Protein AF-A0A5J5BY43-F1 (afdb_monomer_lite)

Secondary structure (DSSP, 8-state):
-EEE-GGGTT-EEE---TT-TT-TT-BPTTSTT-BTT-EEEETTEEEEEEEEEEETTEEEEEEEEEE-PPP--------------HHHHHHHHHHHHHHHHTT-

pLDDT: mean 78.88, std 11.42, range [50.5, 92.88]

Sequence (104 aa):
MCNCDAANNWTLQCRPSPVNSSCLGMQCQGTDNLYIGNTTSTSCNRSTCAYAGYSNQAIITTLDTVSTCPVPDNSSLKLSLGGWNWNILLISVHLVLFCLHFLE

Structure (mmCIF, N/CA/C/O backbone):
data_AF-A0A5J5BY43-F1
#
_entry.id   AF-A0A5J5BY43-F1
#
loop_
_atom_site.group_PDB
_atom_site.id
_atom_site.type_symbol
_atom_site.label_atom_id
_atom_site.label_alt_id
_atom_site.label_comp_id
_atom_site.label_asym_id
_atom_site.label_entity_id
_atom_site.label_seq_id
_atom_site.pdbx_PDB_ins_code
_atom_site.Cartn_x
_atom_site.Cartn_y
_atom_site.Cartn_z
_atom_site.occupancy
_atom_site.B_iso_or_equiv
_atom_site.auth_seq_id
_atom_site.auth_comp_id
_atom_site.auth_asym_id
_atom_site.auth_atom_id
_atom_site.pdbx_PDB_model_num
ATOM 1 N N . MET A 1 1 ? -16.961 5.459 0.611 1.00 76.88 1 MET A N 1
ATOM 2 C CA . MET A 1 1 ? -17.234 4.892 -0.728 1.00 76.88 1 MET A CA 1
ATOM 3 C C . MET A 1 1 ? -16.018 4.104 -1.178 1.00 76.88 1 MET A C 1
ATOM 5 O O . MET A 1 1 ? -14.915 4.589 -0.954 1.00 76.88 1 MET A O 1
ATOM 9 N N . CYS A 1 2 ? -16.200 2.915 -1.750 1.00 83.81 2 CYS A N 1
ATOM 10 C CA . CYS A 1 2 ? -15.098 2.103 -2.267 1.00 83.81 2 CYS A CA 1
ATOM 11 C C . CYS A 1 2 ? -15.226 1.952 -3.781 1.00 83.81 2 CYS A C 1
ATOM 13 O O . CYS A 1 2 ? -16.338 1.814 -4.285 1.00 83.81 2 CYS A O 1
ATOM 15 N N . ASN A 1 3 ? -14.103 1.997 -4.487 1.00 87.69 3 ASN A N 1
ATOM 16 C CA . ASN A 1 3 ? -14.022 1.838 -5.931 1.00 87.69 3 ASN A CA 1
ATOM 17 C C . ASN A 1 3 ? -12.889 0.874 -6.287 1.00 87.69 3 ASN A C 1
ATOM 19 O O . ASN A 1 3 ? -11.874 0.824 -5.593 1.00 87.69 3 ASN A O 1
ATOM 23 N N . CYS A 1 4 ? -13.055 0.139 -7.379 1.00 87.25 4 CYS A N 1
ATOM 24 C CA . CYS A 1 4 ? -12.010 -0.688 -7.962 1.00 87.25 4 CYS A CA 1
ATOM 25 C C . CYS A 1 4 ? -11.686 -0.125 -9.344 1.00 87.25 4 CYS A C 1
ATOM 27 O O . CYS A 1 4 ? -12.589 0.073 -10.154 1.00 87.25 4 CYS A O 1
ATOM 29 N N . ASP A 1 5 ? -10.418 0.191 -9.582 1.00 87.19 5 ASP A N 1
ATOM 30 C CA . ASP A 1 5 ? -9.991 0.938 -10.759 1.00 87.19 5 ASP A CA 1
ATOM 31 C C . ASP A 1 5 ? -8.816 0.238 -11.454 1.00 87.19 5 ASP A C 1
ATOM 33 O O . ASP A 1 5 ? -7.815 -0.110 -10.821 1.00 87.19 5 ASP A O 1
ATOM 37 N N . ALA A 1 6 ? -8.944 0.036 -12.768 1.00 89.94 6 ALA A N 1
ATOM 38 C CA . ALA A 1 6 ? -7.940 -0.654 -13.573 1.00 89.94 6 ALA A CA 1
ATOM 39 C C . ALA A 1 6 ? -6.614 0.120 -13.654 1.00 89.94 6 ALA A C 1
ATOM 41 O O . ALA A 1 6 ? -5.550 -0.499 -13.679 1.00 89.94 6 ALA A O 1
ATOM 42 N N . ALA A 1 7 ? -6.649 1.457 -13.628 1.00 89.25 7 ALA A N 1
ATOM 43 C CA . ALA A 1 7 ? -5.437 2.276 -13.607 1.00 89.25 7 ALA A CA 1
ATOM 44 C C . ALA A 1 7 ? -4.669 2.147 -12.278 1.00 89.25 7 ALA A C 1
ATOM 46 O O . ALA A 1 7 ? -3.479 2.446 -12.224 1.00 89.25 7 ALA A O 1
ATOM 47 N N . ASN A 1 8 ? -5.314 1.638 -11.224 1.00 82.00 8 ASN A N 1
ATOM 48 C CA . ASN A 1 8 ? -4.712 1.356 -9.919 1.00 82.00 8 ASN A CA 1
ATOM 49 C C . ASN A 1 8 ? -4.520 -0.150 -9.669 1.00 82.00 8 ASN A C 1
ATOM 51 O O . ASN A 1 8 ? -4.610 -0.613 -8.529 1.00 82.00 8 ASN A O 1
ATOM 55 N N . ASN A 1 9 ? -4.251 -0.926 -10.724 1.00 87.00 9 ASN A N 1
ATOM 56 C CA . ASN A 1 9 ? -4.009 -2.373 -10.646 1.00 87.00 9 ASN A CA 1
ATOM 57 C C . ASN A 1 9 ? -5.144 -3.149 -9.958 1.00 87.00 9 ASN A C 1
ATOM 59 O O . ASN A 1 9 ? -4.883 -4.117 -9.249 1.00 87.00 9 ASN A O 1
ATOM 63 N N . TRP A 1 10 ? -6.398 -2.714 -10.123 1.00 84.44 10 TRP A N 1
ATOM 64 C CA . TRP A 1 10 ? -7.564 -3.342 -9.483 1.00 84.44 10 TRP A CA 1
ATOM 65 C C . TRP A 1 10 ? -7.516 -3.338 -7.949 1.00 84.44 10 TRP A C 1
ATOM 67 O O . TRP A 1 10 ? -8.208 -4.111 -7.286 1.00 84.44 10 TRP A O 1
ATOM 77 N N . THR A 1 11 ? -6.712 -2.449 -7.366 1.00 82.44 11 THR A N 1
ATOM 78 C CA . THR A 1 11 ? -6.645 -2.295 -5.914 1.00 82.44 11 THR A CA 1
ATOM 79 C C . THR A 1 11 ? -7.929 -1.637 -5.423 1.00 82.44 11 THR A C 1
ATOM 81 O O . THR A 1 11 ? -8.333 -0.592 -5.938 1.00 82.44 11 THR A O 1
ATOM 84 N N . LEU A 1 12 ? -8.555 -2.214 -4.395 1.00 83.06 12 LEU A N 1
ATOM 85 C CA . LEU A 1 12 ? -9.750 -1.645 -3.781 1.00 83.06 12 LEU A CA 1
ATOM 86 C C . LEU A 1 12 ? -9.402 -0.335 -3.056 1.00 83.06 12 LEU A C 1
ATOM 88 O O . LEU A 1 12 ? -8.704 -0.331 -2.045 1.00 83.06 12 LEU A O 1
ATOM 92 N N . GLN A 1 13 ? -9.915 0.782 -3.563 1.00 83.44 13 GLN A N 1
ATOM 93 C CA . GLN A 1 13 ? -9.708 2.115 -3.007 1.00 83.44 13 GLN A CA 1
ATOM 94 C C . GLN A 1 13 ? -10.945 2.542 -2.230 1.00 83.44 13 GLN A C 1
ATOM 96 O O . GLN A 1 13 ? -11.993 2.802 -2.819 1.00 83.44 13 GLN A O 1
ATOM 101 N N . CYS A 1 14 ? -10.829 2.655 -0.912 1.00 80.88 14 CYS A N 1
ATOM 102 C CA . CYS A 1 14 ? -11.903 3.152 -0.062 1.00 80.88 14 CYS A CA 1
ATOM 103 C C . CYS A 1 14 ? -11.592 4.567 0.420 1.00 80.88 14 CYS A C 1
ATOM 105 O O . CYS A 1 14 ? -10.453 4.898 0.735 1.00 80.88 14 CYS A O 1
ATOM 107 N N . ARG A 1 15 ? -12.622 5.410 0.483 1.00 78.19 15 ARG A N 1
ATOM 108 C CA . ARG A 1 15 ? -12.560 6.748 1.074 1.00 78.19 15 ARG A CA 1
ATOM 109 C C . ARG A 1 15 ? -13.680 6.948 2.093 1.00 78.19 15 ARG A C 1
ATOM 111 O O . ARG A 1 15 ? -14.767 6.380 1.906 1.00 78.19 15 ARG A O 1
ATOM 118 N N . PRO A 1 16 ? -13.451 7.781 3.121 1.00 73.31 16 PRO A N 1
ATOM 119 C CA . PRO A 1 16 ? -14.497 8.235 4.027 1.00 73.31 16 PRO A CA 1
ATOM 120 C C . PRO A 1 16 ? -15.718 8.762 3.269 1.00 73.31 16 PRO A C 1
ATOM 122 O O . PRO A 1 16 ? -15.573 9.444 2.255 1.00 73.31 16 PRO A O 1
ATOM 125 N N . SER A 1 17 ? -16.923 8.448 3.748 1.00 74.25 17 SER A N 1
ATOM 126 C CA . SER A 1 17 ? -18.141 9.102 3.260 1.00 74.25 17 SER A CA 1
ATOM 127 C C . SER A 1 17 ? -18.454 10.302 4.159 1.00 74.25 17 SER A C 1
ATOM 129 O O . SER A 1 17 ? -18.424 10.132 5.377 1.00 74.25 17 SER A O 1
ATOM 131 N N . PRO A 1 18 ? -18.795 11.486 3.622 1.00 66.06 18 PRO A N 1
ATOM 132 C CA . PRO A 1 18 ? -19.025 12.695 4.421 1.00 66.06 18 PRO A CA 1
ATOM 133 C C . PRO A 1 18 ? -20.347 12.691 5.216 1.00 66.06 18 PRO A C 1
ATOM 135 O O . PRO A 1 18 ? -20.763 13.728 5.717 1.00 66.06 18 PRO A O 1
ATOM 138 N N . VAL A 1 19 ? -21.034 11.548 5.332 1.00 61.03 19 VAL A N 1
ATOM 139 C CA . VAL A 1 19 ? -22.445 11.484 5.763 1.00 61.03 19 VAL A CA 1
ATOM 140 C C . VAL A 1 19 ? -22.633 11.716 7.268 1.00 61.03 19 VAL A C 1
ATOM 142 O O . VAL A 1 19 ? -23.756 11.928 7.696 1.00 61.03 19 VAL A O 1
ATOM 145 N N . ASN A 1 20 ? -21.575 11.733 8.082 1.00 56.41 20 ASN A N 1
ATOM 146 C CA . ASN A 1 20 ? -21.580 12.307 9.434 1.00 56.41 20 ASN A CA 1
ATOM 147 C C . ASN A 1 20 ? -20.155 12.283 10.009 1.00 56.41 20 ASN A C 1
ATOM 149 O O . ASN A 1 20 ? -19.416 11.321 9.793 1.00 56.41 20 ASN A O 1
ATOM 153 N N . SER A 1 21 ? -19.783 13.294 10.797 1.00 58.22 21 SER A N 1
ATOM 154 C CA . SER A 1 21 ? -18.487 13.385 11.502 1.00 58.22 21 SER A CA 1
ATOM 155 C C . SER A 1 21 ? -18.252 12.261 12.528 1.00 58.22 21 SER A C 1
ATOM 157 O O . SER A 1 21 ? -17.149 12.113 13.044 1.00 58.22 21 SER A O 1
ATOM 159 N N . SER A 1 22 ? -19.270 11.442 12.801 1.00 57.34 22 SER A N 1
ATOM 160 C CA . SER A 1 22 ? -19.262 10.353 13.783 1.00 57.34 22 SER A CA 1
ATOM 161 C C . SER A 1 22 ? -18.661 9.030 13.288 1.00 57.34 22 SER A C 1
ATOM 163 O O . SER A 1 22 ? -18.599 8.077 14.060 1.00 57.34 22 SER A O 1
ATOM 165 N N . CYS A 1 23 ? -18.202 8.927 12.034 1.00 63.16 23 CYS A N 1
ATOM 166 C CA . CYS A 1 23 ? -17.493 7.732 11.551 1.00 63.16 23 CYS A CA 1
ATOM 167 C C . CYS A 1 23 ? -16.037 7.704 12.061 1.00 63.16 23 CYS A C 1
ATOM 169 O O . CYS A 1 23 ? -15.088 7.765 11.283 1.00 63.16 23 CYS A O 1
ATOM 171 N N . LEU A 1 24 ? -15.860 7.616 13.380 1.00 61.22 24 LEU A N 1
ATOM 172 C CA . LEU A 1 24 ? -14.582 7.736 14.100 1.00 61.22 24 LEU A CA 1
ATOM 173 C C . LEU A 1 24 ? -13.629 6.527 13.943 1.00 61.22 24 LEU A C 1
ATOM 175 O O . LEU A 1 24 ? -12.602 6.464 14.605 1.00 61.22 24 LEU A O 1
ATOM 179 N N . GLY A 1 25 ? -13.926 5.574 13.055 1.00 63.88 25 GLY A N 1
ATOM 180 C CA . GLY A 1 25 ? -13.168 4.321 12.896 1.00 63.88 25 GLY A CA 1
ATOM 181 C C . GLY A 1 25 ? -12.190 4.278 11.719 1.00 63.88 25 GLY A C 1
ATOM 182 O O . GLY A 1 25 ? -11.846 3.195 11.264 1.00 63.88 25 GLY A O 1
ATOM 183 N N . MET A 1 26 ? -11.798 5.419 11.148 1.00 74.38 26 MET A N 1
ATOM 184 C CA . MET A 1 26 ? -11.037 5.419 9.887 1.00 74.38 26 MET A CA 1
ATOM 185 C C . MET A 1 26 ? -9.522 5.520 10.053 1.00 74.38 26 MET A C 1
ATOM 187 O O . MET A 1 26 ? -8.822 5.492 9.045 1.00 74.38 26 MET A O 1
ATOM 191 N N . GLN A 1 27 ? -9.013 5.651 11.278 1.00 83.88 27 GLN A N 1
ATOM 192 C CA . GLN A 1 27 ? -7.574 5.670 11.538 1.00 83.88 27 GLN A CA 1
ATOM 193 C C . GLN A 1 27 ? -7.023 4.241 11.613 1.00 83.88 27 GLN A C 1
ATOM 195 O O . GLN A 1 27 ? -7.660 3.344 12.170 1.00 83.88 27 GLN A O 1
ATOM 200 N N . CYS A 1 28 ? -5.832 4.023 11.062 1.00 85.75 28 CYS A N 1
ATOM 201 C CA . CYS A 1 28 ? -5.103 2.777 11.244 1.00 85.75 28 CYS A CA 1
ATOM 202 C C . CYS A 1 28 ? -4.416 2.719 12.607 1.00 85.75 28 CYS A C 1
ATOM 204 O O . CYS A 1 28 ? -3.767 3.671 13.047 1.00 85.75 28 CYS A O 1
ATOM 206 N N . GLN A 1 29 ? -4.543 1.567 13.264 1.00 80.44 29 GLN A N 1
ATOM 207 C CA . GLN A 1 29 ? -3.871 1.295 14.527 1.00 80.44 29 GLN A CA 1
ATOM 208 C C . GLN A 1 29 ? -2.346 1.267 14.333 1.00 80.44 29 GLN A C 1
ATOM 210 O O . GLN A 1 29 ? -1.848 0.703 13.362 1.00 80.44 29 GLN A O 1
ATOM 215 N N . GLY A 1 30 ? -1.603 1.870 15.267 1.00 77.06 30 GLY A N 1
ATOM 216 C CA . GLY A 1 30 ? -0.134 1.900 15.238 1.00 77.06 30 GLY A CA 1
ATOM 217 C C . GLY A 1 30 ? 0.481 3.033 14.410 1.00 77.06 30 GLY A C 1
ATOM 218 O O . GLY A 1 30 ? 1.699 3.082 14.271 1.00 77.06 30 GLY A O 1
ATOM 219 N N . THR A 1 31 ? -0.335 3.950 13.884 1.00 75.44 31 THR A N 1
ATOM 220 C CA . THR A 1 31 ? 0.133 5.114 13.119 1.00 75.44 31 THR A CA 1
ATOM 221 C C . THR A 1 31 ? -0.569 6.391 13.551 1.00 75.44 31 THR A C 1
ATOM 223 O O . THR A 1 31 ? -1.803 6.455 13.576 1.00 75.44 31 THR A O 1
ATOM 226 N N . ASP A 1 32 ? 0.212 7.437 13.807 1.00 76.75 32 ASP A N 1
ATOM 227 C CA . ASP A 1 32 ? -0.322 8.771 14.047 1.00 76.75 32 ASP A CA 1
ATOM 228 C C . ASP A 1 32 ? -0.793 9.369 12.715 1.00 76.75 32 ASP A C 1
ATOM 230 O O . ASP A 1 32 ? -0.012 9.547 11.781 1.00 76.75 32 ASP A O 1
ATOM 234 N N . ASN A 1 33 ? -2.086 9.688 12.621 1.00 79.50 33 ASN A N 1
ATOM 235 C CA . ASN A 1 33 ? -2.697 10.418 11.502 1.00 79.50 33 ASN A CA 1
ATOM 236 C C . ASN A 1 33 ? -2.783 9.687 10.147 1.00 79.50 33 ASN A C 1
ATOM 238 O O . ASN A 1 33 ? -3.017 10.335 9.121 1.00 79.50 33 ASN A O 1
ATOM 242 N N . LEU A 1 34 ? -2.649 8.357 10.107 1.00 86.44 34 LEU A N 1
ATOM 243 C CA . LEU A 1 34 ? -2.908 7.597 8.884 1.00 86.44 34 LEU A CA 1
ATOM 244 C C . LEU A 1 34 ? -4.349 7.084 8.855 1.00 86.44 34 LEU A C 1
ATOM 246 O O . LEU A 1 34 ? -4.752 6.280 9.693 1.00 86.44 34 LEU A O 1
ATOM 250 N N . TYR A 1 35 ? -5.111 7.542 7.868 1.00 86.00 35 TYR A N 1
ATOM 251 C CA . TYR A 1 35 ? -6.524 7.212 7.694 1.00 86.00 35 TYR A CA 1
ATOM 252 C C . TYR A 1 35 ? -6.750 6.405 6.417 1.00 86.00 35 TYR A C 1
ATOM 254 O O . TYR A 1 35 ? -5.915 6.439 5.514 1.00 86.00 35 TYR A O 1
ATOM 262 N N . ILE A 1 36 ? -7.882 5.705 6.316 1.00 86.25 36 ILE A N 1
ATOM 263 C CA . ILE A 1 36 ? -8.252 4.928 5.122 1.00 86.25 36 ILE A CA 1
ATOM 264 C C . ILE A 1 36 ? -8.080 5.772 3.850 1.00 86.25 36 ILE A C 1
ATOM 266 O O . ILE A 1 36 ? -8.655 6.856 3.725 1.00 86.25 36 ILE A O 1
ATOM 270 N N . GLY A 1 37 ? -7.311 5.242 2.897 1.00 77.31 37 GLY A N 1
ATOM 271 C CA . GLY A 1 37 ? -7.025 5.896 1.618 1.00 77.31 37 GLY A CA 1
ATOM 272 C C . GLY A 1 37 ? -5.826 6.851 1.638 1.00 77.31 37 GLY A C 1
ATOM 273 O O . GLY A 1 37 ? -5.411 7.304 0.574 1.00 77.31 37 GLY A O 1
ATOM 274 N N . ASN A 1 38 ? -5.236 7.123 2.807 1.00 85.88 38 ASN A N 1
ATOM 275 C CA . ASN A 1 38 ? -3.953 7.807 2.912 1.00 85.88 38 ASN A CA 1
ATOM 276 C C . ASN A 1 38 ? -2.799 6.796 2.859 1.00 85.88 38 ASN A C 1
ATOM 278 O O . ASN A 1 38 ? -2.865 5.684 3.395 1.00 85.88 38 ASN A O 1
ATOM 282 N N . THR A 1 39 ? -1.702 7.240 2.257 1.00 85.06 39 THR A N 1
ATOM 283 C CA . THR A 1 39 ? -0.434 6.519 2.204 1.00 85.06 39 THR A CA 1
ATOM 284 C C . THR A 1 39 ? 0.661 7.423 2.762 1.00 85.06 39 THR A C 1
ATOM 286 O O . THR A 1 39 ? 0.769 8.576 2.347 1.00 85.06 39 THR A O 1
ATOM 289 N N . THR A 1 40 ? 1.502 6.907 3.656 1.00 89.00 40 THR A N 1
ATOM 290 C CA . THR A 1 40 ? 2.773 7.545 4.025 1.00 89.00 40 THR A CA 1
ATOM 291 C C . THR A 1 40 ? 3.929 6.816 3.358 1.00 89.00 40 THR A C 1
ATOM 293 O O . THR A 1 40 ? 3.844 5.631 3.031 1.00 89.00 40 THR A O 1
ATOM 296 N N . SER A 1 41 ? 5.018 7.532 3.106 1.00 88.50 41 SER A N 1
ATOM 297 C CA . SER A 1 41 ? 6.264 6.932 2.639 1.00 88.50 41 SER A CA 1
ATOM 298 C C . SER A 1 41 ? 7.395 7.387 3.548 1.00 88.50 41 SER A C 1
ATOM 300 O O . SER A 1 41 ? 7.595 8.587 3.727 1.00 88.50 41 SER A O 1
ATOM 302 N N . THR A 1 42 ? 8.119 6.431 4.121 1.00 87.56 42 THR A N 1
ATOM 303 C CA . THR A 1 42 ? 9.293 6.669 4.962 1.00 87.56 42 THR A CA 1
ATOM 304 C C . THR A 1 42 ? 10.474 5.964 4.317 1.00 87.56 42 THR A C 1
ATOM 306 O O . THR A 1 42 ? 10.5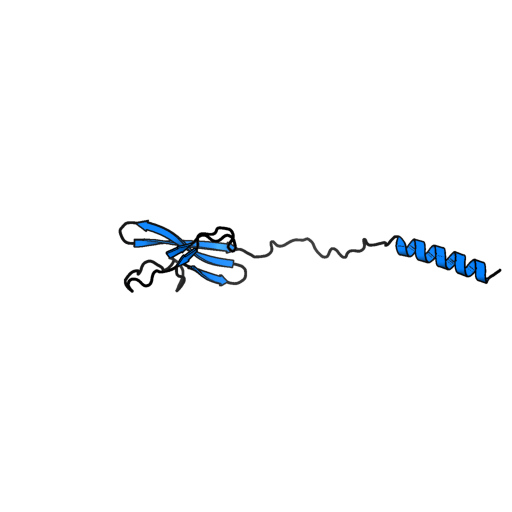26 4.733 4.284 1.00 87.56 42 THR A O 1
ATOM 309 N N . SER A 1 43 ? 11.432 6.738 3.797 1.00 88.06 43 SER A N 1
ATOM 310 C CA . SER A 1 43 ? 12.504 6.214 2.940 1.00 88.06 43 SER A CA 1
ATOM 311 C C . SER A 1 43 ? 11.906 5.448 1.745 1.00 88.06 43 SER A C 1
ATOM 313 O O . SER A 1 43 ? 11.110 6.009 0.997 1.00 88.06 43 SER A O 1
ATOM 315 N N . CYS A 1 44 ? 12.249 4.174 1.580 1.00 89.06 44 CYS A N 1
ATOM 316 C CA . CYS A 1 44 ? 11.711 3.287 0.555 1.00 89.06 44 CYS A CA 1
ATOM 317 C C . CYS A 1 44 ? 10.496 2.465 1.018 1.00 89.06 44 CYS A C 1
ATOM 319 O O . CYS A 1 44 ? 10.024 1.618 0.271 1.00 89.06 44 CYS A O 1
ATOM 321 N N . ASN A 1 45 ? 10.007 2.640 2.247 1.00 90.44 45 ASN A N 1
ATOM 322 C CA . ASN A 1 45 ? 8.838 1.908 2.727 1.00 90.44 45 ASN A CA 1
ATOM 323 C C . ASN A 1 45 ? 7.587 2.753 2.527 1.00 90.44 45 ASN A C 1
ATOM 325 O O . ASN A 1 45 ? 7.542 3.918 2.922 1.00 90.44 45 ASN A O 1
ATOM 329 N N . ARG A 1 46 ? 6.560 2.148 1.940 1.00 89.62 46 ARG A N 1
ATOM 330 C CA . ARG A 1 46 ? 5.261 2.760 1.697 1.00 89.62 46 ARG A CA 1
ATOM 331 C C . ARG A 1 46 ? 4.220 2.062 2.562 1.00 89.62 46 ARG A C 1
ATOM 333 O O . ARG A 1 46 ? 3.964 0.877 2.370 1.00 89.62 46 ARG A O 1
ATOM 340 N N . SER A 1 47 ? 3.606 2.800 3.479 1.00 89.62 47 SER A N 1
ATOM 341 C CA . SER A 1 47 ? 2.556 2.290 4.361 1.00 89.62 47 SER A CA 1
ATOM 342 C C . SER A 1 47 ? 1.209 2.895 3.979 1.00 89.62 47 SER A C 1
ATOM 344 O O . SER A 1 47 ? 1.069 4.113 3.880 1.00 89.62 47 SER A O 1
ATOM 346 N N . THR A 1 48 ? 0.206 2.055 3.756 1.00 88.94 48 THR A N 1
ATOM 347 C CA . THR A 1 48 ? -1.148 2.449 3.359 1.00 88.94 48 THR A CA 1
ATOM 348 C C . THR A 1 48 ? -2.149 1.939 4.379 1.00 88.94 48 THR A C 1
ATOM 350 O O . THR A 1 48 ? -2.090 0.783 4.792 1.00 88.94 48 THR A O 1
ATOM 353 N N . CYS A 1 49 ? -3.094 2.792 4.769 1.00 88.62 49 CYS A N 1
ATOM 354 C CA . CYS A 1 49 ? -4.211 2.360 5.595 1.00 88.62 49 CYS A CA 1
ATOM 355 C C . CYS A 1 49 ? -5.364 1.881 4.714 1.00 88.62 49 CYS A C 1
ATOM 357 O O . CYS A 1 49 ? -5.942 2.655 3.942 1.00 88.62 49 CYS A O 1
ATOM 359 N N . ALA A 1 50 ? -5.693 0.599 4.835 1.00 86.69 50 ALA A N 1
ATOM 360 C CA . ALA A 1 50 ? -6.734 -0.058 4.066 1.00 86.69 50 ALA A CA 1
ATOM 361 C C . ALA A 1 50 ? -7.944 -0.405 4.940 1.00 86.69 50 ALA A C 1
ATOM 363 O O . ALA A 1 50 ? -7.849 -0.613 6.151 1.00 86.69 50 ALA A O 1
ATOM 364 N N . TYR A 1 51 ? -9.106 -0.471 4.298 1.00 87.00 51 TYR A N 1
ATOM 365 C CA . TYR A 1 51 ? -10.331 -0.962 4.913 1.00 87.00 51 TYR A CA 1
ATOM 366 C C . TYR A 1 51 ? -10.290 -2.494 4.984 1.00 87.00 51 TYR A C 1
ATOM 368 O O . TYR A 1 51 ? -10.120 -3.147 3.957 1.00 87.00 51 TYR A O 1
ATOM 376 N N . ALA A 1 52 ? -10.469 -3.059 6.178 1.00 87.88 52 ALA A N 1
ATOM 377 C CA . ALA A 1 52 ? -10.444 -4.503 6.417 1.00 87.88 52 ALA A CA 1
ATOM 378 C C . ALA A 1 52 ? -11.834 -5.097 6.704 1.00 87.88 52 ALA A C 1
ATOM 380 O O . ALA A 1 52 ? -11.997 -6.315 6.694 1.00 87.88 52 ALA A O 1
ATOM 381 N N . GLY A 1 53 ? -12.846 -4.263 6.949 1.00 84.75 53 GLY A N 1
ATOM 382 C CA . GLY A 1 53 ? -14.211 -4.722 7.186 1.00 84.75 53 GLY A CA 1
ATOM 383 C C . GLY A 1 53 ? -14.991 -3.827 8.138 1.00 84.75 53 GLY A C 1
ATOM 384 O O . GLY A 1 53 ? -14.539 -2.759 8.548 1.00 84.75 53 GLY A O 1
ATOM 385 N N . TYR A 1 54 ? -16.180 -4.292 8.503 1.00 84.19 54 TYR A N 1
ATOM 386 C CA . TYR A 1 54 ? -17.051 -3.641 9.472 1.00 84.19 54 TYR A CA 1
ATOM 387 C C . TYR A 1 54 ? -17.624 -4.698 10.410 1.00 84.19 54 TYR A C 1
ATOM 389 O O . TYR A 1 54 ? -18.174 -5.700 9.954 1.00 84.19 54 TYR A O 1
ATOM 397 N N . SER A 1 55 ? -17.482 -4.487 11.715 1.00 85.38 55 SER A N 1
ATOM 398 C CA . SER A 1 55 ? -17.993 -5.386 12.752 1.00 85.38 55 SER A CA 1
ATOM 399 C C . SER A 1 55 ? -18.367 -4.589 13.993 1.00 85.38 55 SER A C 1
ATOM 401 O O . SER A 1 55 ? -17.722 -3.590 14.293 1.00 85.38 55 SER A O 1
ATOM 403 N N . ASN A 1 56 ? -19.399 -5.019 14.725 1.00 85.38 56 ASN A N 1
ATOM 404 C CA . ASN A 1 56 ? -19.823 -4.403 15.992 1.00 85.38 56 ASN A CA 1
ATOM 405 C C . ASN A 1 56 ? -19.926 -2.867 15.944 1.00 85.38 56 ASN A C 1
ATOM 407 O O . ASN A 1 56 ? -19.502 -2.180 16.866 1.00 85.38 56 ASN A O 1
ATOM 411 N N . GLN A 1 57 ? -20.487 -2.331 14.859 1.00 79.50 57 GLN A N 1
ATOM 412 C CA . GLN A 1 57 ? -20.647 -0.887 14.641 1.00 79.50 57 GLN A CA 1
ATOM 413 C C . GLN A 1 57 ? -19.337 -0.091 14.487 1.00 79.50 57 GLN A C 1
ATOM 415 O O . GLN A 1 57 ? -19.356 1.138 14.477 1.00 79.50 57 GLN A O 1
ATOM 420 N N . ALA A 1 58 ? -18.210 -0.776 14.295 1.00 80.38 58 ALA A N 1
ATOM 421 C CA . ALA A 1 58 ? -16.899 -0.184 14.087 1.00 80.38 58 ALA A CA 1
ATOM 422 C C . ALA A 1 58 ? -16.307 -0.586 12.730 1.00 80.38 58 ALA A C 1
ATOM 424 O O . ALA A 1 58 ? -16.468 -1.709 12.243 1.00 80.38 58 ALA A O 1
ATOM 425 N N . ILE A 1 59 ? -15.591 0.358 12.122 1.00 82.81 59 ILE A N 1
ATOM 426 C CA . ILE A 1 59 ? -14.781 0.103 10.933 1.00 82.81 59 ILE A CA 1
ATOM 427 C C . ILE A 1 59 ? -13.479 -0.550 11.389 1.00 82.81 59 ILE A C 1
ATOM 429 O O . ILE A 1 59 ? -12.824 -0.068 12.310 1.00 82.81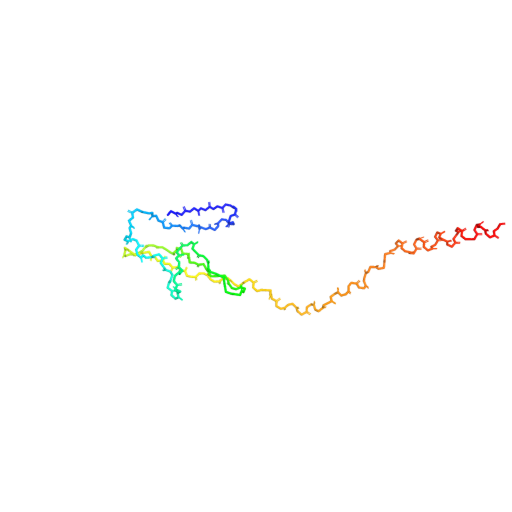 59 ILE A O 1
ATOM 433 N N . ILE A 1 60 ? -13.114 -1.640 10.728 1.00 87.06 60 ILE A N 1
ATOM 434 C CA . ILE A 1 60 ? -11.847 -2.327 10.936 1.00 87.06 60 ILE A CA 1
ATOM 435 C C . ILE A 1 60 ? -10.891 -1.843 9.853 1.00 87.06 60 ILE A C 1
ATOM 437 O O . ILE A 1 60 ? -11.202 -1.886 8.658 1.00 87.06 60 ILE A O 1
ATOM 441 N N . THR A 1 61 ? -9.724 -1.383 10.277 1.00 87.44 61 THR A N 1
ATOM 442 C CA . THR A 1 61 ? -8.645 -0.931 9.404 1.00 87.44 61 THR A CA 1
ATOM 443 C C . THR A 1 61 ? -7.469 -1.894 9.483 1.00 87.44 61 THR A C 1
ATOM 445 O O . THR A 1 61 ? -7.285 -2.598 10.474 1.00 87.44 61 THR A O 1
ATOM 448 N N . THR A 1 62 ? -6.672 -1.942 8.422 1.00 88.12 62 THR A N 1
ATOM 449 C CA . THR A 1 62 ? -5.411 -2.682 8.398 1.00 88.12 62 THR A CA 1
ATOM 450 C C . THR A 1 62 ? -4.318 -1.810 7.809 1.00 88.12 62 THR A C 1
ATOM 452 O O . THR A 1 62 ? -4.551 -1.061 6.857 1.00 88.12 62 THR A O 1
ATOM 455 N N . LEU A 1 63 ? -3.123 -1.904 8.385 1.00 88.94 63 LEU A N 1
ATOM 456 C CA . LEU A 1 63 ? -1.946 -1.213 7.890 1.00 88.94 63 LEU A CA 1
ATOM 457 C C . LEU A 1 63 ? -1.184 -2.148 6.956 1.00 88.94 63 LEU A C 1
ATOM 459 O O . LEU A 1 63 ? -0.662 -3.170 7.393 1.00 88.94 63 LEU A O 1
ATOM 463 N N . ASP A 1 64 ? -1.113 -1.786 5.684 1.00 87.31 64 ASP A N 1
ATOM 464 C CA . ASP A 1 64 ? -0.322 -2.506 4.694 1.00 87.31 64 ASP A CA 1
ATOM 465 C C . ASP A 1 64 ? 0.992 -1.763 4.459 1.00 87.31 64 ASP A C 1
ATOM 467 O O . ASP A 1 64 ? 0.981 -0.570 4.162 1.00 87.31 64 ASP A O 1
ATOM 471 N N . THR A 1 65 ? 2.128 -2.436 4.632 1.00 88.88 65 THR A N 1
ATOM 472 C CA . THR A 1 65 ? 3.453 -1.836 4.438 1.00 88.88 65 THR A CA 1
ATOM 473 C C . THR A 1 65 ? 4.220 -2.609 3.384 1.00 88.88 65 THR A C 1
ATOM 475 O O . THR A 1 65 ? 4.540 -3.780 3.562 1.00 88.88 65 THR A O 1
ATOM 478 N N . VAL A 1 66 ? 4.573 -1.911 2.310 1.00 88.75 66 VAL A N 1
ATOM 479 C CA . VAL A 1 66 ? 5.337 -2.450 1.189 1.00 88.75 66 VAL A CA 1
ATOM 480 C C . VAL A 1 66 ? 6.702 -1.776 1.157 1.00 88.75 66 VAL A C 1
ATOM 482 O O . VAL A 1 66 ? 6.794 -0.548 1.159 1.00 88.75 66 VAL A O 1
ATOM 485 N N . SER A 1 67 ? 7.774 -2.569 1.110 1.00 88.94 67 SER A N 1
ATOM 486 C CA . SER A 1 67 ? 9.115 -2.042 0.857 1.00 88.94 67 SER A CA 1
ATOM 487 C C . SER A 1 67 ? 9.361 -1.953 -0.643 1.00 88.94 67 SER A C 1
ATOM 489 O O . SER A 1 67 ? 9.250 -2.943 -1.362 1.00 88.94 67 SER A O 1
ATOM 491 N N . THR A 1 68 ? 9.709 -0.762 -1.111 1.00 87.00 68 THR A N 1
ATOM 492 C CA . THR A 1 68 ? 10.139 -0.496 -2.485 1.00 87.00 68 THR A CA 1
ATOM 493 C C . THR A 1 68 ? 11.643 -0.236 -2.552 1.00 87.00 68 THR A C 1
ATOM 495 O O . THR A 1 68 ? 12.116 0.407 -3.488 1.00 87.00 68 THR A O 1
ATOM 498 N N . CYS A 1 69 ? 12.407 -0.668 -1.542 1.00 86.62 69 CYS A N 1
ATOM 499 C CA . CYS A 1 69 ? 13.860 -0.563 -1.578 1.00 86.62 69 CYS A CA 1
ATOM 500 C C . CYS A 1 69 ? 14.419 -1.422 -2.719 1.00 86.62 69 CYS A C 1
ATOM 502 O O . CYS A 1 69 ? 13.972 -2.560 -2.890 1.00 86.62 69 CYS A O 1
ATOM 504 N N . PRO A 1 70 ? 15.420 -0.929 -3.469 1.00 80.62 70 PRO A N 1
ATOM 505 C CA . PRO A 1 70 ? 16.191 -1.805 -4.330 1.00 80.62 70 PRO A CA 1
ATOM 506 C C . PRO A 1 70 ? 16.814 -2.899 -3.461 1.00 80.62 70 PRO A C 1
ATOM 508 O O . PRO A 1 70 ? 17.421 -2.621 -2.423 1.00 80.62 70 PRO A O 1
ATOM 511 N N . VAL A 1 71 ? 16.633 -4.154 -3.870 1.00 79.38 71 VAL A N 1
ATOM 512 C CA . VAL A 1 71 ? 17.404 -5.257 -3.297 1.00 79.38 71 VAL A CA 1
ATOM 513 C C . VAL A 1 71 ? 18.868 -4.953 -3.612 1.00 79.38 71 VAL A C 1
ATOM 515 O O . VAL A 1 71 ? 19.142 -4.642 -4.770 1.00 79.38 71 VAL A O 1
ATOM 518 N N . PRO A 1 72 ? 19.794 -5.009 -2.637 1.00 68.75 72 PRO A N 1
ATOM 519 C CA . PRO A 1 72 ? 21.208 -4.814 -2.913 1.00 68.75 72 PRO A CA 1
ATOM 520 C C . PRO A 1 72 ? 21.651 -5.825 -3.970 1.00 68.75 72 PRO A C 1
ATOM 522 O O . PRO A 1 72 ? 21.794 -7.017 -3.692 1.00 68.75 72 PRO A O 1
ATOM 525 N N . ASP A 1 73 ? 21.820 -5.370 -5.204 1.00 65.69 73 ASP A N 1
ATOM 526 C CA . ASP A 1 73 ? 22.388 -6.171 -6.259 1.00 65.69 73 ASP A CA 1
ATOM 527 C C . ASP A 1 73 ? 23.903 -6.026 -6.162 1.00 65.69 73 ASP A C 1
ATOM 529 O O . ASP A 1 73 ? 24.487 -4.986 -6.447 1.00 65.69 73 ASP A O 1
ATOM 533 N N . ASN A 1 74 ? 24.585 -7.110 -5.795 1.00 59.62 74 ASN A N 1
ATOM 534 C CA . ASN A 1 74 ? 26.046 -7.193 -5.891 1.00 59.62 74 ASN A CA 1
ATOM 535 C C . ASN A 1 74 ? 26.531 -7.224 -7.359 1.00 59.62 74 ASN A C 1
ATOM 537 O O . ASN A 1 74 ? 27.620 -7.715 -7.649 1.00 59.62 74 ASN A O 1
ATOM 541 N N . SER A 1 75 ? 25.736 -6.717 -8.304 1.00 61.62 75 SER A N 1
ATOM 542 C CA . SER A 1 75 ? 26.098 -6.569 -9.710 1.00 61.62 75 SER A CA 1
ATOM 543 C C . SER A 1 75 ? 26.915 -5.291 -9.876 1.00 61.62 75 SER A C 1
ATOM 545 O O . SER A 1 75 ? 26.533 -4.351 -10.568 1.00 61.62 75 SER A O 1
ATOM 547 N N . SER A 1 76 ? 28.066 -5.267 -9.204 1.00 55.09 76 SER A N 1
ATOM 548 C CA . SER A 1 76 ? 29.126 -4.290 -9.402 1.00 55.09 76 SER A CA 1
ATOM 549 C C . SER A 1 76 ? 29.350 -4.063 -10.897 1.00 55.09 76 SER A C 1
ATOM 551 O O . SER A 1 76 ? 29.666 -5.016 -11.608 1.00 55.09 76 SER A O 1
ATOM 553 N N . LEU A 1 77 ? 29.172 -2.819 -11.350 1.00 56.25 77 LEU A N 1
ATOM 554 C CA . LEU A 1 77 ? 29.708 -2.259 -12.594 1.00 56.25 77 LEU A CA 1
ATOM 555 C C . LEU A 1 77 ? 29.916 -3.301 -13.707 1.00 56.25 77 LEU A C 1
ATOM 557 O O . LEU A 1 77 ? 31.044 -3.713 -13.982 1.00 56.25 77 LEU A O 1
ATOM 561 N N . LYS A 1 78 ? 28.847 -3.675 -14.423 1.00 50.50 78 LYS A N 1
ATOM 562 C CA . LYS A 1 78 ? 29.017 -4.153 -15.803 1.00 50.50 78 LYS A CA 1
ATOM 563 C C . LYS A 1 78 ? 29.508 -2.971 -16.643 1.00 50.50 78 LYS A C 1
ATOM 565 O O . LYS A 1 78 ? 28.749 -2.356 -17.384 1.00 50.50 78 LYS A O 1
ATOM 570 N N . LEU A 1 79 ? 30.793 -2.637 -16.509 1.00 51.94 79 LEU A N 1
ATOM 571 C CA . LEU A 1 79 ? 31.539 -1.951 -17.551 1.00 51.94 79 LEU A CA 1
ATOM 572 C C . LEU A 1 79 ? 31.395 -2.840 -18.781 1.00 51.94 79 LEU A C 1
ATOM 574 O O . LEU A 1 79 ? 31.991 -3.911 -18.865 1.00 51.94 79 LEU A O 1
ATOM 578 N N . SER A 1 80 ? 30.508 -2.438 -19.686 1.00 53.91 80 SER A N 1
ATOM 579 C CA . SER A 1 80 ? 30.298 -3.095 -20.966 1.00 53.91 80 SER A CA 1
ATOM 580 C C . SER A 1 80 ? 31.555 -2.918 -21.817 1.00 53.91 80 SER A C 1
ATOM 582 O O . SER A 1 80 ? 31.599 -2.100 -22.729 1.00 53.91 80 SER A O 1
ATOM 584 N N . LEU A 1 81 ? 32.586 -3.709 -21.529 1.00 55.97 81 LEU A N 1
ATOM 585 C CA . LEU A 1 81 ? 33.737 -3.936 -22.396 1.00 55.97 81 LEU A CA 1
ATOM 586 C C . LEU A 1 81 ? 33.408 -5.069 -23.386 1.00 55.97 81 LEU A C 1
ATOM 588 O O . LEU A 1 81 ? 34.182 -5.996 -23.585 1.00 55.97 81 LEU A O 1
ATOM 592 N N . GLY A 1 82 ? 32.193 -5.049 -23.937 1.00 59.03 82 GLY A N 1
ATOM 593 C CA . GLY A 1 82 ? 31.614 -6.152 -24.710 1.00 59.03 82 GLY A CA 1
ATOM 594 C C . GLY A 1 82 ? 30.978 -5.707 -26.021 1.00 59.03 82 GLY A C 1
ATOM 595 O O . GLY A 1 82 ? 30.096 -6.385 -26.532 1.00 59.03 82 GLY A O 1
ATOM 596 N N . GLY A 1 83 ? 31.387 -4.554 -26.547 1.00 56.25 83 GLY A N 1
ATOM 597 C CA . GLY A 1 83 ? 30.912 -4.025 -27.820 1.00 56.25 83 GLY A CA 1
ATOM 598 C C . GLY A 1 83 ? 32.042 -3.902 -28.830 1.00 56.25 83 GLY A C 1
ATOM 599 O O . GLY A 1 83 ? 32.281 -2.804 -29.324 1.00 56.25 83 GLY A O 1
ATOM 600 N N . TRP A 1 84 ? 32.760 -4.993 -29.133 1.00 58.88 84 TRP A N 1
ATOM 601 C CA . TRP A 1 84 ? 33.600 -5.022 -30.336 1.00 58.88 84 TRP A CA 1
ATOM 602 C C . TRP A 1 84 ? 32.660 -4.995 -31.540 1.00 58.88 84 TRP A C 1
ATOM 604 O O . TRP A 1 84 ? 32.184 -6.017 -32.031 1.00 58.88 84 TRP A O 1
ATOM 614 N N . ASN A 1 85 ? 32.319 -3.783 -31.961 1.00 68.25 85 ASN A N 1
ATOM 615 C CA . ASN A 1 85 ? 31.434 -3.537 -33.078 1.00 68.25 85 ASN A CA 1
ATOM 616 C C . ASN A 1 85 ? 32.147 -4.008 -34.349 1.00 68.25 85 ASN A C 1
ATOM 618 O O . ASN A 1 85 ? 33.136 -3.405 -34.765 1.00 68.25 85 ASN A O 1
ATOM 622 N N . TRP A 1 86 ? 31.667 -5.094 -34.953 1.00 65.25 86 TRP A N 1
ATOM 623 C CA . TRP A 1 86 ? 32.203 -5.663 -36.195 1.00 65.25 86 TRP A CA 1
ATOM 624 C C . TRP A 1 86 ? 32.298 -4.630 -37.328 1.00 65.25 86 TRP A C 1
ATOM 626 O O . TRP A 1 86 ? 33.159 -4.748 -38.199 1.00 65.25 86 TRP A O 1
ATOM 636 N N . ASN A 1 87 ? 31.504 -3.555 -37.259 1.00 72.38 87 ASN A N 1
ATOM 637 C CA . ASN A 1 87 ? 31.628 -2.402 -38.148 1.00 72.38 87 ASN A CA 1
ATOM 638 C C . ASN A 1 87 ? 33.025 -1.765 -38.133 1.00 72.38 87 ASN A C 1
ATOM 640 O O . ASN A 1 87 ? 33.483 -1.324 -39.179 1.00 72.38 87 ASN A O 1
ATOM 644 N N . ILE A 1 88 ? 33.739 -1.747 -37.003 1.00 78.62 88 ILE A N 1
ATOM 645 C CA . ILE A 1 88 ? 35.093 -1.172 -36.928 1.00 78.62 88 ILE A CA 1
ATOM 646 C C . ILE A 1 88 ? 36.086 -1.977 -37.775 1.00 78.62 88 ILE A C 1
ATOM 648 O O . ILE A 1 88 ? 36.921 -1.390 -38.461 1.00 78.62 88 ILE A O 1
ATOM 652 N N . LEU A 1 89 ? 35.970 -3.310 -37.782 1.00 79.06 89 LEU A N 1
ATOM 653 C CA . LEU A 1 89 ? 36.809 -4.167 -38.625 1.00 79.06 89 LEU A CA 1
ATOM 654 C C . LEU A 1 89 ? 36.512 -3.936 -40.109 1.00 79.06 89 LEU A C 1
ATOM 656 O O . LEU A 1 89 ? 37.437 -3.794 -40.904 1.00 79.06 89 LEU A O 1
ATOM 660 N N . LEU A 1 90 ? 35.231 -3.831 -40.473 1.00 83.12 90 LEU A N 1
ATOM 661 C CA . LEU A 1 90 ? 34.825 -3.558 -41.852 1.00 83.12 90 LEU A CA 1
ATOM 662 C C . LEU A 1 90 ? 35.341 -2.196 -42.333 1.00 83.12 90 LEU A C 1
ATOM 664 O O . LEU A 1 90 ? 35.929 -2.120 -43.411 1.00 83.12 90 LEU A O 1
ATOM 668 N N . ILE A 1 91 ? 35.198 -1.150 -41.513 1.00 86.56 91 ILE A N 1
ATOM 669 C CA . ILE A 1 91 ? 35.713 0.197 -41.807 1.00 86.56 91 ILE A CA 1
ATOM 670 C C . ILE A 1 91 ? 37.236 0.163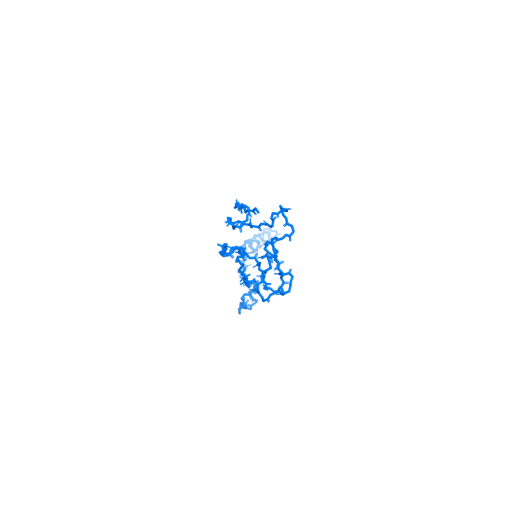 -41.984 1.00 86.56 91 ILE A C 1
ATOM 672 O O . ILE A 1 91 ? 37.757 0.741 -42.936 1.00 86.56 91 ILE A O 1
ATOM 676 N N . SER A 1 92 ? 37.956 -0.554 -41.115 1.00 84.44 92 SER A N 1
ATOM 677 C CA . SER A 1 92 ? 39.413 -0.682 -41.206 1.00 84.44 92 SER A CA 1
ATOM 678 C C . SER A 1 92 ? 39.862 -1.347 -42.511 1.00 84.44 92 SER A C 1
ATOM 680 O O . SER A 1 92 ? 40.763 -0.832 -43.170 1.00 84.44 92 SER A O 1
ATOM 682 N N . VAL A 1 93 ? 39.205 -2.431 -42.933 1.00 90.88 93 VAL A N 1
ATOM 683 C CA . VAL A 1 93 ? 39.523 -3.118 -44.198 1.00 90.88 93 VAL A CA 1
ATOM 684 C C . VAL A 1 93 ? 39.288 -2.205 -45.405 1.00 90.88 93 VAL A C 1
ATOM 686 O O . VAL A 1 93 ? 40.119 -2.161 -46.311 1.00 90.88 93 VAL A O 1
ATOM 689 N N . HIS A 1 94 ? 38.192 -1.441 -45.409 1.00 87.06 94 HIS A N 1
ATOM 690 C CA . HIS A 1 94 ? 37.878 -0.527 -46.511 1.00 87.06 94 HIS A CA 1
ATOM 691 C C . HIS A 1 94 ? 38.908 0.604 -46.625 1.00 87.06 94 HIS A C 1
ATOM 693 O O . HIS A 1 94 ? 39.319 0.941 -47.7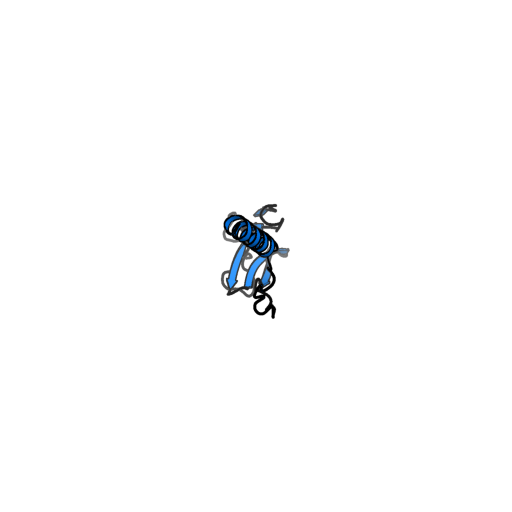33 1.00 87.06 94 HIS A O 1
ATOM 699 N N . LEU A 1 95 ? 39.375 1.148 -45.496 1.00 88.62 95 LEU A N 1
ATOM 700 C CA . LEU A 1 95 ? 40.415 2.180 -45.482 1.00 88.62 95 LEU A CA 1
ATOM 701 C C . LEU A 1 95 ? 41.752 1.667 -46.031 1.00 88.62 95 LEU A C 1
ATOM 703 O O . LEU A 1 95 ? 42.401 2.373 -46.797 1.00 88.62 95 LEU A O 1
ATOM 707 N N . VAL A 1 96 ? 42.152 0.438 -45.690 1.00 92.88 96 VAL A N 1
ATOM 708 C CA . VAL A 1 96 ? 43.397 -0.159 -46.208 1.00 92.88 96 VAL A CA 1
ATOM 709 C C . VAL A 1 96 ? 43.328 -0.356 -47.723 1.00 92.88 96 VAL A C 1
ATOM 711 O O . VAL A 1 96 ? 44.265 0.014 -48.426 1.00 92.88 96 VAL A O 1
ATOM 714 N N . LEU A 1 97 ? 42.212 -0.880 -48.240 1.00 89.00 97 LEU A N 1
ATOM 715 C CA . LEU A 1 97 ? 42.009 -1.057 -49.683 1.00 89.00 97 LEU A CA 1
ATOM 716 C C . LEU A 1 97 ? 42.012 0.281 -50.433 1.00 89.00 97 LEU A C 1
ATOM 718 O O . LEU A 1 97 ? 42.618 0.389 -51.496 1.00 89.00 97 LEU A O 1
ATOM 722 N N . PHE A 1 98 ? 41.384 1.307 -49.858 1.00 89.88 98 PHE A N 1
ATOM 723 C CA . PHE A 1 98 ? 41.381 2.653 -50.425 1.00 89.88 98 PHE A CA 1
ATOM 724 C C . PHE A 1 98 ? 42.791 3.260 -50.484 1.00 89.88 98 PHE A C 1
ATOM 726 O O . PHE A 1 98 ? 43.166 3.841 -51.500 1.00 89.88 98 PHE A O 1
ATOM 733 N N . CYS A 1 99 ? 43.602 3.083 -49.435 1.00 87.94 99 CYS A N 1
ATOM 734 C CA . CYS A 1 99 ? 44.993 3.539 -49.425 1.00 87.94 99 CYS A CA 1
ATOM 735 C C . CYS A 1 99 ? 45.859 2.828 -50.472 1.00 87.94 99 CYS A C 1
ATOM 737 O O . CYS A 1 99 ? 46.684 3.478 -51.103 1.00 87.94 99 CYS A O 1
ATOM 739 N N . LEU A 1 100 ? 45.678 1.518 -50.665 1.00 88.50 100 LEU A N 1
ATOM 740 C CA . LEU A 1 100 ? 46.429 0.759 -51.670 1.00 88.50 100 LEU A CA 1
ATOM 741 C C . LEU A 1 100 ? 46.087 1.211 -53.093 1.00 88.50 100 LEU A C 1
ATOM 743 O O . LEU A 1 100 ? 46.993 1.392 -53.893 1.00 88.50 100 LEU A O 1
ATOM 747 N N . HIS A 1 101 ? 44.810 1.482 -53.378 1.00 85.00 101 HIS A N 1
ATOM 748 C CA . HIS A 1 101 ? 44.382 2.005 -54.679 1.00 85.00 101 HIS A CA 1
ATOM 749 C C . HIS A 1 101 ? 44.974 3.390 -54.987 1.00 85.00 101 HIS A C 1
ATOM 751 O O . HIS A 1 101 ? 45.210 3.718 -56.142 1.00 85.00 101 HIS A O 1
ATOM 757 N N . PHE A 1 102 ? 45.179 4.241 -53.982 1.00 79.25 102 PHE A N 1
ATOM 758 C CA . PHE A 1 102 ? 45.785 5.564 -54.182 1.00 79.25 102 PHE A CA 1
ATOM 759 C C . PHE A 1 102 ? 47.316 5.534 -54.301 1.00 79.25 102 PHE A C 1
ATOM 761 O O . PHE A 1 102 ? 47.916 6.565 -5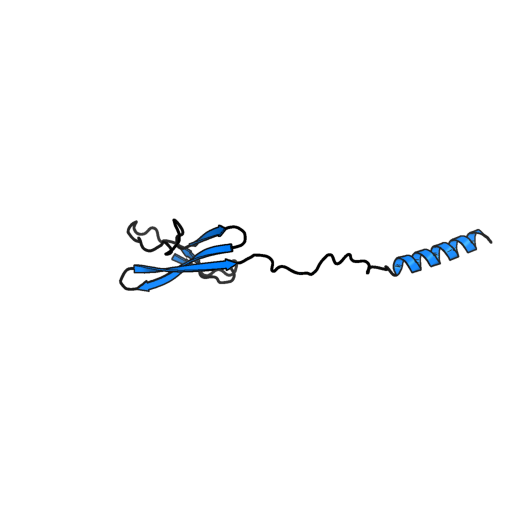4.605 1.00 79.25 102 PHE A O 1
ATOM 768 N N . LEU A 1 103 ? 47.942 4.390 -54.012 1.00 78.44 103 LEU A N 1
ATOM 769 C CA . LEU A 1 103 ? 49.391 4.198 -54.071 1.00 78.44 103 LEU A CA 1
ATOM 770 C C . LEU A 1 103 ? 49.856 3.588 -55.410 1.00 78.44 103 LEU A C 1
ATOM 772 O O . LEU A 1 103 ? 51.062 3.513 -55.645 1.00 78.44 103 LEU A O 1
ATOM 776 N N . GLU A 1 104 ? 48.914 3.168 -56.259 1.00 63.53 104 GLU A N 1
ATOM 777 C CA . GLU A 1 104 ? 49.113 2.672 -57.631 1.00 63.53 104 GLU A CA 1
ATOM 778 C C . GLU A 1 104 ? 48.884 3.794 -58.658 1.00 63.53 104 GLU A C 1
ATOM 780 O O . GLU A 1 104 ? 49.702 3.900 -59.601 1.00 63.53 104 GL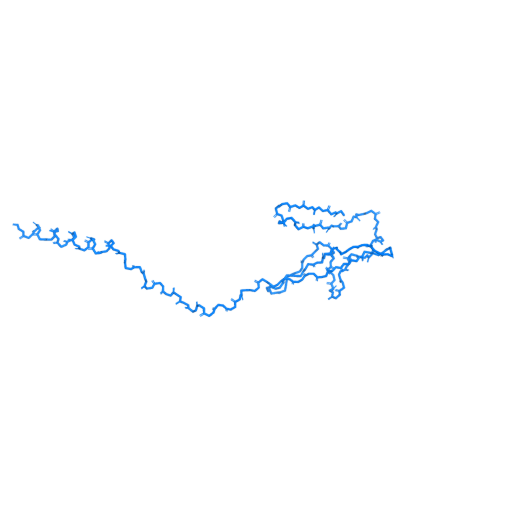U A O 1
#

Radius of gyration: 30.35 Å; chains: 1; bounding box: 72×21×74 Å

Organism: NCBI:txid561372

Foldseek 3Di:
DWDQDVVVVRDIADDDDVPDPPLPQFAEPPDDPAGRRDWDDDPQKIKHKHFPDDDPNHTDIDIDIDGRDPDPDPPPDPPCPPCPPVVVVVVVVVVVVVVVVVVD